Protein AF-A0A7L6N7S0-F1 (afdb_monomer_lite)

Structure (mmCIF, N/CA/C/O backbone):
data_AF-A0A7L6N7S0-F1
#
_entry.id   AF-A0A7L6N7S0-F1
#
loop_
_atom_site.group_PDB
_atom_site.id
_atom_site.type_symbol
_atom_site.label_atom_id
_atom_site.label_alt_id
_atom_site.label_comp_id
_atom_site.label_asym_id
_atom_site.label_entity_id
_atom_site.label_seq_id
_atom_site.pdbx_PDB_ins_code
_atom_site.Cartn_x
_atom_site.Cartn_y
_atom_site.Cartn_z
_atom_site.occupancy
_atom_site.B_iso_or_equiv
_atom_site.auth_seq_id
_atom_site.auth_comp_id
_atom_site.auth_asym_id
_atom_site.auth_atom_id
_atom_site.pdbx_PDB_model_num
ATOM 1 N N . MET A 1 1 ? 12.295 -11.696 -0.549 1.00 80.38 1 MET A N 1
ATOM 2 C CA . MET A 1 1 ? 11.327 -11.809 0.577 1.00 80.38 1 MET A CA 1
ATOM 3 C C . MET A 1 1 ? 11.371 -10.492 1.324 1.00 80.38 1 MET A C 1
ATOM 5 O O . MET A 1 1 ? 12.470 -10.005 1.545 1.00 80.38 1 MET A O 1
ATOM 9 N N . ILE A 1 2 ? 10.225 -9.910 1.680 1.00 91.56 2 ILE A N 1
ATOM 10 C CA . ILE A 1 2 ? 10.203 -8.657 2.446 1.00 91.56 2 ILE A CA 1
ATOM 11 C C . ILE A 1 2 ? 10.528 -8.957 3.909 1.00 91.56 2 ILE A C 1
ATOM 13 O O . ILE A 1 2 ? 9.829 -9.749 4.541 1.00 91.56 2 ILE A O 1
ATOM 17 N N . THR A 1 3 ? 11.583 -8.336 4.434 1.00 93.69 3 THR A N 1
ATOM 18 C CA . THR A 1 3 ? 11.954 -8.463 5.848 1.00 93.69 3 THR A CA 1
ATOM 19 C C . THR A 1 3 ? 11.239 -7.421 6.706 1.00 93.69 3 THR A C 1
ATOM 21 O O . THR A 1 3 ? 10.693 -6.436 6.196 1.00 93.69 3 THR A O 1
ATOM 24 N N . LYS A 1 4 ? 11.269 -7.618 8.028 1.00 93.06 4 LYS A N 1
ATOM 25 C CA . LYS A 1 4 ? 10.720 -6.657 8.990 1.00 93.06 4 LYS A CA 1
ATOM 26 C C . LYS A 1 4 ? 11.421 -5.304 8.887 1.00 93.06 4 LYS A C 1
ATOM 28 O O . LYS A 1 4 ? 10.760 -4.274 8.847 1.00 93.06 4 LYS A O 1
ATOM 33 N N . GLU A 1 5 ? 12.743 -5.311 8.760 1.00 95.00 5 GLU A N 1
ATOM 34 C CA . GLU A 1 5 ? 13.572 -4.109 8.656 1.00 95.00 5 GLU A CA 1
ATOM 35 C C . GLU A 1 5 ? 13.230 -3.306 7.394 1.00 95.00 5 GLU A C 1
ATOM 37 O O . GLU A 1 5 ? 13.149 -2.078 7.437 1.00 95.00 5 GLU A O 1
ATOM 42 N N . MET A 1 6 ? 12.978 -3.990 6.268 1.00 95.62 6 MET A N 1
ATOM 43 C CA . MET A 1 6 ? 12.518 -3.344 5.034 1.00 95.62 6 MET A CA 1
ATOM 44 C C . MET A 1 6 ? 11.148 -2.688 5.222 1.00 95.62 6 MET A C 1
ATOM 46 O O . MET A 1 6 ? 10.954 -1.551 4.790 1.00 95.62 6 MET A O 1
ATOM 50 N N . ALA A 1 7 ? 10.211 -3.380 5.877 1.00 96.69 7 ALA A N 1
ATOM 51 C CA . ALA A 1 7 ? 8.882 -2.849 6.157 1.00 96.69 7 ALA A CA 1
ATOM 52 C C . ALA A 1 7 ? 8.939 -1.638 7.104 1.00 96.69 7 ALA A C 1
ATOM 54 O O . ALA A 1 7 ? 8.342 -0.605 6.811 1.00 96.69 7 ALA A O 1
ATOM 55 N N . GLU A 1 8 ? 9.702 -1.714 8.195 1.00 96.19 8 GLU A N 1
ATOM 56 C CA . GLU A 1 8 ? 9.885 -0.610 9.147 1.00 96.19 8 GLU A CA 1
ATOM 57 C C . GLU A 1 8 ? 10.551 0.608 8.499 1.00 96.19 8 GLU A C 1
ATOM 59 O O . GLU A 1 8 ? 10.117 1.744 8.715 1.00 96.19 8 GLU A O 1
ATOM 64 N N . LYS A 1 9 ? 11.565 0.383 7.653 1.00 96.31 9 LYS A N 1
ATOM 65 C CA . LYS A 1 9 ? 12.176 1.448 6.854 1.00 96.31 9 LYS A CA 1
ATOM 66 C C . LYS A 1 9 ? 11.148 2.101 5.934 1.00 96.31 9 LYS A C 1
ATOM 68 O O . LYS A 1 9 ? 11.049 3.326 5.924 1.00 96.31 9 LYS A O 1
ATOM 73 N N . LEU A 1 10 ? 10.370 1.305 5.200 1.00 96.94 10 LEU A N 1
ATOM 74 C CA . LEU A 1 10 ? 9.331 1.825 4.314 1.00 96.94 10 LEU A CA 1
ATOM 75 C C . LEU A 1 10 ? 8.284 2.623 5.104 1.00 96.94 10 LEU A C 1
ATOM 77 O O . LEU A 1 10 ? 7.949 3.734 4.708 1.00 96.94 10 LEU A O 1
ATOM 81 N N . TRP A 1 11 ? 7.816 2.124 6.252 1.00 97.88 11 TRP A N 1
ATOM 82 C CA . TRP A 1 11 ? 6.896 2.871 7.114 1.00 97.88 11 TRP A CA 1
ATOM 83 C C . TRP A 1 11 ? 7.473 4.228 7.508 1.00 97.88 11 TRP A C 1
ATOM 85 O O . TRP A 1 11 ? 6.795 5.246 7.382 1.00 97.88 11 TRP A O 1
ATOM 95 N N . LYS A 1 12 ? 8.728 4.263 7.968 1.00 96.88 12 LYS A N 1
ATOM 96 C CA . LYS A 1 12 ? 9.389 5.505 8.379 1.00 96.88 12 LYS A CA 1
ATOM 97 C C . LYS A 1 12 ? 9.532 6.488 7.219 1.00 96.88 12 LYS A C 1
ATOM 99 O O . LYS A 1 12 ? 9.295 7.678 7.404 1.00 96.88 12 LYS A O 1
ATOM 104 N N . ASP A 1 13 ? 9.875 6.009 6.032 1.00 95.25 13 ASP A N 1
ATOM 105 C CA . ASP A 1 13 ? 10.060 6.868 4.862 1.00 95.25 13 ASP A CA 1
ATOM 106 C C . ASP A 1 13 ? 8.723 7.422 4.337 1.00 95.25 13 ASP A C 1
ATOM 108 O O . ASP A 1 13 ? 8.651 8.581 3.911 1.00 95.25 13 ASP A O 1
ATOM 112 N N . VAL A 1 14 ? 7.653 6.625 4.429 1.00 96.56 14 VAL A N 1
ATOM 113 C CA . VAL A 1 14 ? 6.309 6.988 3.965 1.00 96.56 14 VAL A CA 1
ATOM 114 C C . VAL A 1 14 ? 5.544 7.822 4.998 1.00 96.56 14 VAL A C 1
ATOM 116 O O . VAL A 1 14 ? 4.955 8.845 4.656 1.00 96.56 14 VAL A O 1
ATOM 119 N N . PHE A 1 15 ? 5.534 7.425 6.266 1.00 97.00 15 PHE A N 1
ATOM 120 C CA . PHE A 1 15 ? 4.683 8.022 7.300 1.00 97.00 15 PHE A CA 1
ATOM 121 C C . PHE A 1 15 ? 5.460 8.740 8.412 1.00 97.00 15 PHE A C 1
ATOM 123 O O . PHE A 1 15 ? 4.845 9.410 9.248 1.00 97.00 15 PHE A O 1
ATOM 130 N N . GLY A 1 16 ? 6.792 8.652 8.438 1.00 95.94 16 GLY A N 1
ATOM 131 C CA . GLY A 1 16 ? 7.619 9.209 9.508 1.00 95.94 16 GLY A CA 1
ATOM 132 C C . GLY A 1 16 ? 7.436 8.455 10.826 1.00 95.94 16 GLY A C 1
ATOM 133 O O . GLY A 1 16 ? 7.339 7.231 10.860 1.00 95.94 16 GLY A O 1
ATOM 134 N N . ASN A 1 17 ? 7.349 9.201 11.929 1.00 96.50 17 ASN A N 1
ATOM 135 C CA . ASN A 1 17 ? 7.167 8.647 13.277 1.00 96.50 17 ASN A CA 1
ATOM 136 C C . ASN A 1 17 ? 5.690 8.437 13.658 1.00 96.50 17 ASN A C 1
ATOM 138 O O . ASN A 1 17 ? 5.378 8.270 14.836 1.00 96.50 17 ASN A O 1
ATOM 142 N N . LYS A 1 18 ? 4.765 8.491 12.692 1.00 96.31 18 LYS A N 1
ATOM 143 C CA . LYS A 1 18 ? 3.339 8.303 12.968 1.00 96.31 18 LYS A CA 1
ATOM 144 C C . LYS A 1 18 ? 3.072 6.872 13.425 1.00 96.31 18 LYS A C 1
ATOM 146 O O . LYS A 1 18 ? 3.517 5.919 12.793 1.00 96.31 18 LYS A O 1
ATOM 151 N N . GLU A 1 19 ? 2.313 6.746 14.506 1.00 95.88 19 GLU A N 1
ATOM 152 C CA . GLU A 1 19 ? 1.804 5.464 15.001 1.00 95.88 19 GLU A CA 1
ATOM 153 C C . GLU A 1 19 ? 0.651 4.951 14.129 1.00 95.88 19 GLU A C 1
ATOM 155 O O . GLU A 1 19 ? 0.587 3.771 13.799 1.00 95.88 19 GLU A O 1
ATOM 160 N N . TRP A 1 20 ? -0.219 5.863 13.689 1.00 95.75 20 TRP A N 1
ATOM 161 C CA . TRP A 1 20 ? -1.382 5.565 12.861 1.00 95.75 20 TRP A CA 1
ATOM 162 C C . TRP A 1 20 ? -1.242 6.216 11.488 1.00 95.75 20 TRP A C 1
ATOM 164 O O . TRP A 1 20 ? -0.928 7.406 11.378 1.00 95.75 20 TRP A O 1
ATOM 174 N N . ALA A 1 21 ? -1.534 5.452 10.443 1.00 96.88 21 ALA A N 1
ATOM 175 C CA . ALA A 1 21 ? -1.551 5.930 9.068 1.00 96.88 21 ALA A CA 1
ATOM 176 C C . ALA A 1 21 ? -2.722 5.314 8.303 1.00 96.88 21 ALA A C 1
ATOM 178 O O . ALA A 1 21 ? -3.321 4.340 8.750 1.00 96.88 21 ALA A O 1
ATOM 179 N N . GLN A 1 22 ? -3.059 5.894 7.157 1.00 96.94 22 GLN A N 1
ATOM 180 C CA . GLN A 1 22 ? -3.977 5.281 6.204 1.00 96.94 22 GLN A CA 1
ATOM 181 C C . GLN A 1 22 ? -3.182 4.829 4.987 1.00 96.94 22 GLN A C 1
ATOM 183 O O . GLN A 1 22 ? -2.241 5.519 4.583 1.00 96.94 22 GLN A O 1
ATOM 188 N N . ASP A 1 23 ? -3.558 3.693 4.411 1.00 97.75 23 ASP A N 1
ATOM 189 C CA . ASP A 1 23 ? -3.000 3.265 3.133 1.00 97.75 23 ASP A CA 1
ATOM 190 C C . ASP A 1 23 ? -3.485 4.157 1.980 1.00 97.75 23 ASP A C 1
ATOM 192 O O . ASP A 1 23 ? -4.252 5.115 2.158 1.00 97.75 23 ASP A O 1
ATOM 196 N N . CYS A 1 24 ? -3.030 3.858 0.764 1.00 97.19 24 CYS A N 1
ATOM 197 C CA . CYS A 1 24 ? -3.393 4.641 -0.412 1.00 97.19 24 CYS A CA 1
ATOM 198 C C . CYS A 1 24 ? -4.904 4.625 -0.737 1.00 97.19 24 CYS A C 1
ATOM 200 O O . CYS A 1 24 ? -5.364 5.547 -1.420 1.00 97.19 24 CYS A O 1
ATOM 202 N N . PHE A 1 25 ? -5.677 3.680 -0.183 1.00 97.50 25 PHE A N 1
ATOM 203 C CA . PHE A 1 25 ? -7.134 3.556 -0.329 1.00 97.50 25 PHE A CA 1
ATOM 204 C C . PHE A 1 25 ? -7.929 4.168 0.836 1.00 97.50 25 PHE A C 1
ATOM 206 O O . PHE A 1 25 ? -9.155 4.273 0.760 1.00 97.50 25 PHE A O 1
ATOM 213 N N . GLY A 1 26 ? -7.249 4.638 1.886 1.00 96.12 26 GLY A N 1
ATOM 214 C CA . GLY A 1 26 ? -7.857 5.319 3.028 1.00 96.12 26 GLY A CA 1
ATOM 215 C C . GLY A 1 26 ? -8.191 4.407 4.211 1.00 96.12 26 GLY A C 1
ATOM 216 O O . GLY A 1 26 ? -8.873 4.854 5.139 1.00 96.12 26 GLY A O 1
ATOM 217 N N . VAL A 1 27 ? -7.723 3.158 4.226 1.00 97.06 27 VAL A N 1
ATOM 218 C CA . VAL A 1 27 ? -7.955 2.233 5.343 1.00 97.06 27 VAL A CA 1
ATOM 219 C C . VAL A 1 27 ? -6.856 2.398 6.389 1.00 97.06 27 VAL A C 1
ATOM 221 O O . VAL A 1 27 ? -5.678 2.516 6.063 1.00 97.06 27 VAL A O 1
ATOM 224 N N . TRP A 1 28 ? -7.251 2.457 7.662 1.00 96.19 28 TRP A N 1
ATOM 225 C CA . TRP A 1 28 ? -6.330 2.671 8.778 1.00 96.19 28 TRP A CA 1
ATOM 226 C C . TRP A 1 28 ? -5.409 1.469 9.013 1.00 96.19 28 TRP A C 1
ATOM 228 O O . TRP A 1 28 ? -5.836 0.319 8.966 1.00 96.19 28 TRP A O 1
ATOM 238 N N . MET A 1 29 ? -4.163 1.774 9.357 1.00 97.88 29 MET A N 1
ATOM 239 C CA . MET A 1 29 ? -3.091 0.851 9.710 1.00 97.88 29 MET A CA 1
ATOM 240 C C . MET A 1 29 ? -2.376 1.364 10.963 1.00 97.88 29 MET A C 1
ATOM 242 O O . MET A 1 29 ? -2.307 2.577 11.200 1.00 97.88 29 MET A O 1
ATOM 246 N N . HIS A 1 30 ? -1.810 0.445 11.740 1.00 97.62 30 HIS A N 1
ATOM 247 C CA . HIS A 1 30 ? -0.978 0.761 12.900 1.00 97.62 30 HIS A CA 1
ATOM 248 C C . HIS A 1 30 ? 0.471 0.348 12.636 1.00 97.62 30 HIS A C 1
ATOM 250 O O . HIS A 1 30 ? 0.707 -0.772 12.186 1.00 97.62 30 HIS A O 1
ATOM 256 N N . ARG A 1 31 ? 1.443 1.207 12.965 1.00 97.50 31 ARG A N 1
ATOM 257 C CA . ARG A 1 31 ? 2.880 0.995 12.707 1.00 97.50 31 ARG A CA 1
ATOM 258 C C . ARG A 1 31 ? 3.341 -0.401 13.108 1.00 97.50 31 ARG A C 1
ATOM 260 O O . ARG A 1 31 ? 3.882 -1.136 12.291 1.00 97.50 31 ARG A O 1
ATOM 267 N N . ASP A 1 32 ? 3.044 -0.777 14.347 1.00 95.94 32 ASP A N 1
ATOM 268 C CA . ASP A 1 32 ? 3.532 -2.023 14.950 1.00 95.94 32 ASP A CA 1
ATOM 269 C C . ASP A 1 32 ? 2.683 -3.255 14.574 1.00 95.94 32 ASP A C 1
ATOM 271 O O . ASP A 1 32 ? 2.935 -4.355 15.055 1.00 95.94 32 ASP A O 1
ATOM 275 N N . ALA A 1 33 ? 1.674 -3.087 13.711 1.00 96.94 33 ALA A N 1
ATOM 276 C CA . ALA A 1 33 ? 0.806 -4.159 13.227 1.00 96.94 33 ALA A CA 1
ATOM 277 C C . ALA A 1 33 ? 1.260 -4.731 11.871 1.00 96.94 33 ALA A C 1
ATOM 279 O O . ALA A 1 33 ? 0.442 -5.264 11.121 1.00 96.94 33 ALA A O 1
ATOM 280 N N . TRP A 1 34 ? 2.549 -4.630 11.536 1.00 96.94 34 TRP A N 1
ATOM 281 C CA . TRP A 1 34 ? 3.088 -5.304 10.356 1.00 96.94 34 TRP A CA 1
ATOM 282 C C . TRP A 1 34 ? 2.921 -6.825 10.496 1.00 96.94 34 TRP A C 1
ATOM 284 O O . TRP A 1 34 ? 3.504 -7.438 11.392 1.00 96.9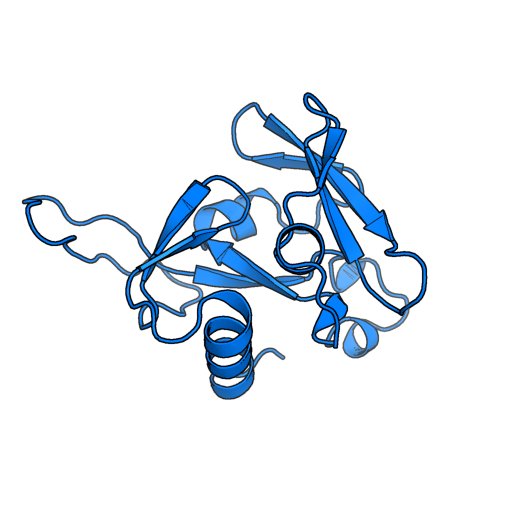4 34 TRP A O 1
ATOM 294 N N . SER A 1 35 ? 2.089 -7.430 9.647 1.00 96.00 35 SER A N 1
ATOM 295 C CA . SER A 1 35 ? 1.775 -8.859 9.699 1.00 96.00 35 SER A CA 1
ATOM 296 C C . SER A 1 35 ? 1.064 -9.340 8.432 1.00 96.00 35 SER A C 1
ATOM 298 O O . SER A 1 35 ? 0.298 -8.609 7.808 1.00 96.00 35 SER A O 1
ATOM 300 N N . ASN A 1 36 ? 1.253 -10.619 8.096 1.00 94.00 36 ASN A N 1
ATOM 301 C CA . ASN A 1 36 ? 0.452 -11.318 7.082 1.00 94.00 36 ASN A CA 1
ATOM 302 C C . ASN A 1 36 ? -0.857 -11.902 7.647 1.00 94.00 36 ASN A C 1
ATOM 304 O O . ASN A 1 36 ? -1.658 -12.462 6.902 1.00 94.00 36 ASN A O 1
ATOM 308 N N . THR A 1 37 ? -1.099 -11.767 8.951 1.00 95.88 37 THR A N 1
ATOM 309 C CA . THR A 1 37 ? -2.341 -12.160 9.632 1.00 95.88 37 THR A CA 1
ATOM 310 C C . THR A 1 37 ? -3.023 -10.937 10.233 1.00 95.88 37 THR A C 1
ATOM 312 O O . THR A 1 37 ? -2.373 -9.927 10.495 1.00 95.88 37 THR A O 1
ATOM 315 N N . ALA A 1 38 ? -4.329 -11.034 10.493 1.00 96.81 38 ALA A N 1
ATOM 316 C CA . ALA A 1 38 ? -5.072 -9.957 11.140 1.00 96.81 38 ALA A CA 1
ATOM 317 C C . ALA A 1 38 ? -4.474 -9.607 12.514 1.00 96.81 38 ALA A C 1
ATOM 319 O O . ALA A 1 38 ? -4.160 -10.497 13.308 1.00 96.81 38 ALA A O 1
ATOM 320 N N . VAL A 1 39 ? -4.356 -8.310 12.805 1.00 97.19 39 VAL A N 1
ATOM 321 C CA . VAL A 1 39 ? -3.882 -7.789 14.093 1.00 97.19 39 VAL A CA 1
ATOM 322 C C . VAL A 1 39 ? -4.959 -6.868 14.645 1.00 97.19 39 VAL A C 1
ATOM 324 O O . VAL A 1 39 ? -5.137 -5.733 14.202 1.00 97.19 39 VAL A O 1
ATOM 327 N N . MET A 1 40 ? -5.707 -7.397 15.611 1.00 96.38 40 MET A N 1
ATOM 328 C CA . MET A 1 40 ? -6.876 -6.736 16.183 1.00 96.38 40 MET A CA 1
ATOM 329 C C . MET A 1 40 ? -6.457 -5.762 17.290 1.00 96.38 40 MET A C 1
ATOM 331 O O . MET A 1 40 ? -6.147 -6.194 18.404 1.00 96.38 40 MET A O 1
ATOM 335 N N . LEU A 1 41 ? -6.494 -4.456 17.020 1.00 93.31 41 LEU A N 1
ATOM 336 C CA . LEU A 1 41 ? -6.159 -3.412 17.999 1.00 93.31 41 LEU A CA 1
ATOM 337 C C . LEU A 1 41 ? -7.375 -2.558 18.347 1.00 93.31 41 LEU A C 1
ATOM 339 O O . LEU A 1 41 ? -8.362 -2.516 17.614 1.00 93.31 41 LEU A O 1
ATOM 343 N N . LEU A 1 42 ? -7.290 -1.873 19.485 1.00 91.31 42 LEU A N 1
ATOM 344 C CA . LEU A 1 42 ? -8.247 -0.858 19.903 1.00 91.31 42 LEU A CA 1
ATOM 345 C C . LEU A 1 42 ? -7.675 0.515 19.547 1.00 91.31 42 LEU A C 1
ATOM 347 O O . LEU A 1 42 ? -6.616 0.883 20.052 1.00 91.31 42 LEU A O 1
ATOM 351 N N . ARG A 1 43 ? -8.360 1.284 18.700 1.00 80.88 43 ARG A N 1
ATOM 352 C CA . ARG A 1 43 ? -7.981 2.684 18.480 1.00 80.88 43 ARG A CA 1
ATOM 353 C C . ARG A 1 43 ? -8.344 3.517 19.720 1.00 80.88 43 ARG A C 1
ATOM 355 O O . ARG A 1 43 ? -9.418 3.284 20.283 1.00 80.88 43 ARG A O 1
ATOM 362 N N . PRO A 1 44 ? -7.522 4.504 20.132 1.00 81.19 44 PRO A N 1
ATOM 363 C CA . PRO A 1 44 ? -7.872 5.402 21.230 1.00 81.19 44 PRO A CA 1
ATOM 364 C C . PRO A 1 44 ? -9.274 6.002 21.060 1.00 81.19 44 PRO A C 1
ATOM 366 O O . PRO A 1 44 ? -9.616 6.504 19.989 1.00 81.19 44 PRO A O 1
ATOM 369 N N . GLY A 1 45 ? -10.090 5.921 22.114 1.00 83.62 45 GLY A N 1
ATOM 370 C CA . GLY A 1 45 ? -11.474 6.408 22.109 1.00 83.62 45 GLY A CA 1
ATOM 371 C C . GLY A 1 45 ? -12.507 5.456 21.493 1.00 83.62 45 GLY A C 1
ATOM 372 O O . GLY A 1 45 ? -13.665 5.840 21.358 1.00 83.62 45 GLY A O 1
ATOM 373 N N . GLN A 1 46 ? -12.130 4.227 21.126 1.00 86.19 46 GLN A N 1
ATOM 374 C CA . GLN A 1 46 ? -13.070 3.193 20.681 1.00 86.19 46 GLN A CA 1
ATOM 375 C C . GLN A 1 46 ? -13.164 2.040 21.683 1.00 86.19 46 GLN A C 1
ATOM 377 O O . GLN A 1 46 ? -12.272 1.837 22.499 1.00 86.19 46 GLN A O 1
ATOM 382 N N . THR A 1 47 ? -14.258 1.279 21.615 1.00 90.38 47 THR A N 1
ATOM 383 C CA . THR A 1 47 ? -14.521 0.097 22.463 1.00 90.38 47 THR A CA 1
ATOM 384 C C . THR A 1 47 ? -14.408 -1.225 21.702 1.00 90.38 47 THR A C 1
ATOM 386 O O . THR A 1 47 ? -14.319 -2.290 22.309 1.00 90.38 47 THR A O 1
ATOM 389 N N . LYS A 1 48 ? -14.384 -1.169 20.366 1.00 93.38 48 LYS A N 1
ATOM 390 C CA . LYS A 1 48 ? -14.312 -2.334 19.483 1.00 93.38 48 LYS A CA 1
ATOM 391 C C . LYS A 1 48 ? -12.927 -2.448 18.857 1.00 93.38 48 LYS A C 1
ATOM 393 O O . LYS A 1 48 ? -12.364 -1.451 18.410 1.00 93.38 48 LYS A O 1
ATOM 398 N N . LYS A 1 49 ? -12.404 -3.676 18.801 1.00 93.75 49 LYS A N 1
ATOM 399 C CA . LYS A 1 49 ? -11.162 -3.971 18.085 1.00 93.75 49 LYS A CA 1
ATOM 400 C C . LYS A 1 49 ? -11.415 -4.101 16.584 1.00 93.75 49 LYS A C 1
ATOM 402 O O . LYS A 1 49 ? -12.398 -4.724 16.181 1.00 93.75 49 LYS A O 1
ATOM 407 N N . TYR A 1 50 ? -10.496 -3.579 15.783 1.00 94.12 50 TYR A N 1
ATOM 408 C CA . TYR A 1 50 ? -10.491 -3.711 14.325 1.00 94.12 50 TYR A CA 1
ATOM 409 C C . TYR A 1 50 ? -9.138 -4.236 13.848 1.00 94.12 50 TYR A C 1
ATOM 411 O O . TYR A 1 50 ? -8.143 -4.126 14.566 1.00 94.12 50 TYR A O 1
ATOM 419 N N . ASP A 1 51 ? -9.118 -4.820 12.652 1.00 96.62 51 ASP A N 1
ATOM 420 C CA . ASP A 1 51 ? -7.885 -5.268 12.013 1.00 96.62 51 ASP A CA 1
ATOM 421 C C . ASP A 1 51 ? -7.131 -4.065 11.439 1.00 96.62 51 ASP A C 1
ATOM 423 O O . ASP A 1 51 ? -7.574 -3.451 10.469 1.00 96.62 51 ASP A O 1
ATOM 427 N N . TYR A 1 52 ? -5.986 -3.751 12.037 1.00 97.19 52 TYR A N 1
ATOM 428 C CA . TYR A 1 52 ? -5.084 -2.695 11.571 1.00 97.19 52 TYR A CA 1
ATOM 429 C C . TYR A 1 52 ? -3.785 -3.259 10.997 1.00 97.19 52 TYR A C 1
ATOM 431 O O . TYR A 1 52 ? -2.806 -2.519 10.851 1.00 97.19 52 TYR A O 1
ATOM 439 N N . SER A 1 53 ? -3.770 -4.565 10.708 1.00 98.00 53 SER A N 1
ATOM 440 C CA . SER A 1 53 ? -2.621 -5.211 10.097 1.00 98.00 53 SER A CA 1
ATOM 441 C C . SER A 1 53 ? -2.334 -4.651 8.716 1.00 98.00 53 SER A C 1
ATOM 443 O O . SER A 1 53 ? -3.232 -4.309 7.940 1.00 98.00 53 SER A O 1
ATOM 445 N N . TRP A 1 54 ? -1.051 -4.574 8.411 1.00 98.31 54 TRP A N 1
ATOM 446 C CA . TRP A 1 54 ? -0.569 -4.121 7.123 1.00 98.31 54 TRP A CA 1
ATOM 447 C C . TRP A 1 54 ? 0.669 -4.905 6.723 1.00 98.31 54 TRP A C 1
ATOM 449 O O . TRP A 1 54 ? 1.358 -5.505 7.551 1.00 98.31 54 TRP A O 1
ATOM 459 N N . ASN A 1 55 ? 0.952 -4.902 5.434 1.00 97.62 55 ASN A N 1
ATOM 460 C CA . ASN A 1 55 ? 2.143 -5.499 4.861 1.00 97.62 55 ASN A CA 1
ATOM 461 C C . ASN A 1 55 ? 2.611 -4.658 3.667 1.00 97.62 55 ASN A C 1
ATOM 463 O O . ASN A 1 55 ? 2.051 -3.605 3.356 1.00 97.62 55 ASN A O 1
ATOM 467 N N . VAL A 1 56 ? 3.710 -5.083 3.052 1.00 97.88 56 VAL A N 1
ATOM 468 C CA . VAL A 1 56 ? 4.269 -4.397 1.889 1.00 97.88 56 VAL A CA 1
ATOM 469 C C . VAL A 1 56 ? 3.681 -5.032 0.638 1.00 97.88 56 VAL A C 1
ATOM 471 O O . VAL A 1 56 ? 3.902 -6.217 0.391 1.00 97.88 56 VAL A O 1
ATOM 474 N N . ASP A 1 57 ? 2.928 -4.248 -0.123 1.00 98.00 57 ASP A N 1
ATOM 475 C CA . ASP A 1 57 ? 2.460 -4.616 -1.454 1.00 98.00 57 ASP A CA 1
ATOM 476 C C . ASP A 1 57 ? 3.571 -4.399 -2.483 1.00 98.00 57 ASP A C 1
ATOM 478 O O . ASP A 1 57 ? 4.293 -3.398 -2.444 1.00 98.00 57 ASP A O 1
ATOM 482 N N . HIS A 1 58 ? 3.662 -5.332 -3.427 1.00 97.88 58 HIS A N 1
ATOM 483 C CA . HIS A 1 58 ? 4.360 -5.141 -4.689 1.00 97.88 58 HIS A CA 1
ATOM 484 C C . HIS A 1 58 ? 3.353 -4.570 -5.690 1.00 97.88 58 HIS A C 1
ATOM 486 O O . HIS A 1 58 ? 2.493 -5.296 -6.196 1.00 97.88 58 HIS A O 1
ATOM 492 N N . ILE A 1 59 ? 3.464 -3.274 -5.990 1.00 97.88 59 ILE A N 1
ATOM 493 C CA . ILE A 1 59 ? 2.513 -2.555 -6.849 1.00 97.88 59 ILE A CA 1
ATOM 494 C C . ILE A 1 59 ? 2.362 -3.278 -8.192 1.00 97.88 59 ILE A C 1
ATOM 496 O O . ILE A 1 59 ? 1.245 -3.613 -8.589 1.00 97.88 59 ILE A O 1
ATOM 500 N N . ARG A 1 60 ? 3.483 -3.577 -8.859 1.00 97.38 60 ARG A N 1
ATOM 501 C CA . ARG A 1 60 ? 3.552 -4.624 -9.881 1.00 97.38 60 ARG A CA 1
ATOM 502 C C . ARG A 1 60 ? 3.877 -5.950 -9.179 1.00 97.38 60 ARG A C 1
ATOM 504 O O . ARG A 1 60 ? 4.940 -6.031 -8.553 1.00 97.38 60 ARG A O 1
ATOM 511 N N . PRO A 1 61 ? 3.010 -6.972 -9.268 1.00 96.75 61 PRO A N 1
ATOM 512 C CA . PRO A 1 61 ? 3.176 -8.215 -8.524 1.00 96.75 61 PRO A CA 1
ATOM 513 C C . PRO A 1 61 ? 4.396 -8.999 -9.007 1.00 96.75 61 PRO A C 1
ATOM 515 O O . PRO A 1 61 ? 4.784 -8.923 -10.173 1.00 96.75 61 PRO A O 1
ATOM 518 N N . LYS A 1 62 ? 4.997 -9.791 -8.111 1.00 95.88 62 LYS A N 1
ATOM 519 C CA . LYS A 1 62 ? 6.210 -10.571 -8.415 1.00 95.88 62 LYS A CA 1
ATOM 520 C C . LYS A 1 62 ? 6.008 -11.564 -9.561 1.00 95.88 62 LYS A C 1
ATOM 522 O O . LYS A 1 62 ? 6.948 -11.816 -10.307 1.00 95.88 62 LYS A O 1
ATOM 527 N N . SER A 1 63 ? 4.803 -12.116 -9.678 1.00 95.38 63 SER A N 1
ATOM 528 C CA . SER A 1 63 ? 4.403 -13.079 -10.708 1.00 95.38 63 SER A CA 1
ATOM 529 C C . SER A 1 63 ? 4.386 -12.493 -12.122 1.00 95.38 63 SER A C 1
ATOM 531 O O . SER A 1 63 ? 4.473 -13.253 -13.080 1.00 95.38 63 SER A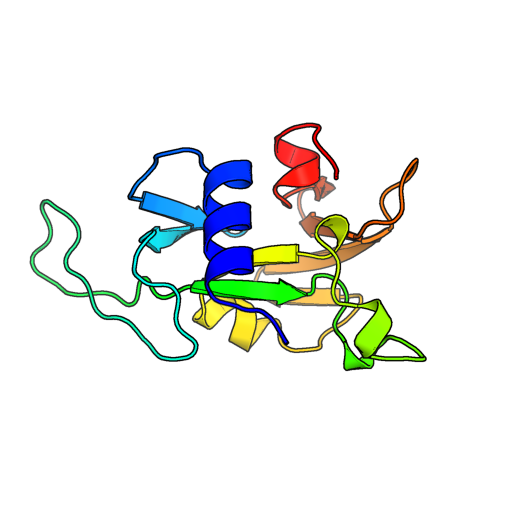 O 1
ATOM 533 N N . ASP A 1 64 ? 4.337 -11.163 -12.264 1.00 95.75 64 ASP A N 1
ATOM 534 C CA . ASP A 1 64 ? 4.356 -10.481 -13.564 1.00 95.75 64 ASP A CA 1
ATOM 535 C C . ASP A 1 64 ? 5.784 -10.169 -14.063 1.00 95.75 64 ASP A C 1
ATOM 537 O O . ASP A 1 64 ? 5.971 -9.743 -1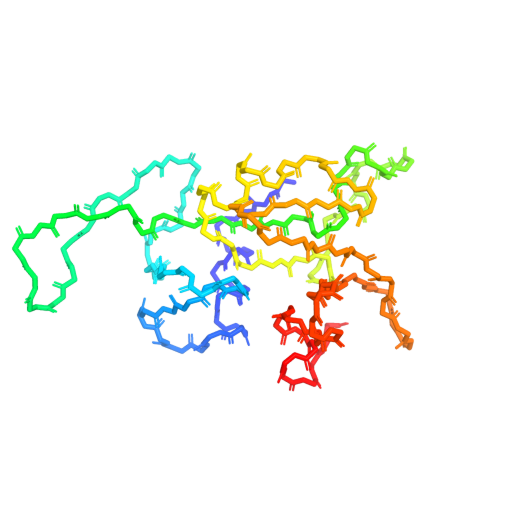5.201 1.00 95.75 64 ASP A O 1
ATOM 541 N N . PHE A 1 65 ? 6.821 -10.376 -13.243 1.00 94.12 65 PHE A N 1
ATOM 542 C CA . PHE A 1 65 ? 8.216 -10.218 -13.670 1.00 94.12 65 PHE A CA 1
ATOM 543 C C . PHE A 1 65 ? 8.756 -11.505 -14.298 1.00 94.12 65 PHE A C 1
ATOM 545 O O . PHE A 1 65 ? 8.517 -12.597 -13.790 1.00 94.12 65 PHE A O 1
ATOM 552 N N . ASN A 1 66 ? 9.595 -11.369 -15.336 1.00 94.62 66 ASN A N 1
ATOM 553 C CA . ASN A 1 66 ? 10.336 -12.498 -15.920 1.00 94.62 66 ASN A CA 1
ATOM 554 C C . ASN A 1 66 ? 11.179 -13.228 -14.863 1.00 94.62 66 ASN A C 1
ATOM 556 O O . ASN A 1 66 ? 11.286 -14.452 -14.872 1.00 94.62 66 ASN A O 1
ATOM 560 N N . ASN A 1 67 ? 11.768 -12.459 -13.945 1.00 92.69 67 ASN A N 1
ATOM 561 C CA . ASN A 1 67 ? 12.456 -12.956 -12.769 1.00 92.69 67 ASN A CA 1
ATOM 562 C C . ASN A 1 67 ? 11.802 -12.352 -11.513 1.00 92.69 67 ASN A C 1
ATOM 564 O O . ASN A 1 67 ? 11.977 -11.160 -11.252 1.00 92.69 67 ASN A O 1
ATOM 568 N N . PRO A 1 68 ? 11.098 -13.147 -10.686 1.00 92.62 68 PRO A N 1
ATOM 569 C CA . PRO A 1 68 ? 10.425 -12.652 -9.483 1.00 92.62 68 PRO A CA 1
ATOM 570 C C . PRO A 1 68 ? 11.343 -11.951 -8.471 1.00 92.62 68 PRO A C 1
ATOM 572 O O . PRO A 1 68 ? 10.862 -11.210 -7.613 1.00 92.62 68 PRO A O 1
ATOM 575 N N . LEU A 1 69 ? 12.659 -12.180 -8.528 1.00 89.25 69 LEU A N 1
ATOM 576 C CA . LEU A 1 69 ? 13.630 -11.492 -7.673 1.00 89.25 69 LEU A CA 1
ATOM 577 C C . LEU A 1 69 ? 13.802 -10.011 -8.049 1.00 89.25 69 LEU A C 1
ATOM 579 O O . LEU A 1 69 ? 14.160 -9.211 -7.191 1.00 89.25 69 LEU A O 1
ATOM 583 N N . GLU A 1 70 ? 13.483 -9.627 -9.287 1.00 91.25 70 GLU A N 1
ATOM 584 C CA . GLU A 1 70 ? 13.584 -8.244 -9.780 1.00 91.25 70 GLU A CA 1
ATOM 585 C C . GLU A 1 70 ? 12.452 -7.339 -9.285 1.00 91.25 70 GLU A C 1
ATOM 587 O O . GLU A 1 70 ? 12.499 -6.125 -9.475 1.00 91.25 70 GLU A O 1
ATOM 592 N N . ALA A 1 71 ? 11.437 -7.914 -8.640 1.00 94.00 71 ALA A N 1
ATOM 593 C CA . ALA A 1 71 ? 10.306 -7.175 -8.095 1.00 94.00 71 ALA A CA 1
ATOM 594 C C . ALA A 1 71 ? 10.600 -6.540 -6.723 1.00 94.00 71 ALA A C 1
ATOM 596 O O . ALA A 1 71 ? 9.878 -5.632 -6.306 1.00 94.00 71 ALA A O 1
ATOM 597 N N . ASP A 1 72 ? 11.629 -7.018 -6.009 1.00 94.19 72 ASP A N 1
ATOM 598 C CA . ASP A 1 72 ? 11.943 -6.632 -4.627 1.00 94.19 72 ASP A CA 1
ATOM 599 C C . ASP A 1 72 ? 12.754 -5.311 -4.574 1.00 94.19 72 ASP A C 1
ATOM 601 O O . ASP A 1 72 ? 13.927 -5.302 -4.209 1.00 94.19 72 ASP A O 1
ATOM 605 N N . PHE A 1 73 ? 12.129 -4.175 -4.908 1.00 94.06 73 PHE A N 1
ATOM 606 C CA . PHE A 1 73 ? 12.745 -2.843 -4.803 1.00 94.06 73 PHE A CA 1
ATOM 607 C C . PHE A 1 73 ? 11.769 -1.773 -4.295 1.00 94.06 73 PHE A C 1
ATOM 609 O O . PHE A 1 73 ? 10.572 -1.812 -4.569 1.00 94.06 73 PHE A O 1
ATOM 616 N N . PHE A 1 74 ? 12.288 -0.768 -3.582 1.00 94.06 74 PHE A N 1
ATOM 617 C CA . PHE A 1 74 ? 11.464 0.204 -2.852 1.00 94.06 74 PHE A CA 1
ATOM 618 C C . PHE A 1 74 ? 10.495 1.018 -3.727 1.00 94.06 74 PHE A C 1
ATOM 620 O O . PHE A 1 74 ? 9.386 1.325 -3.289 1.00 94.06 74 PHE A O 1
ATOM 627 N N . ASN A 1 75 ? 10.856 1.323 -4.976 1.00 95.56 75 ASN A N 1
ATOM 628 C CA . ASN A 1 75 ? 9.953 2.023 -5.897 1.00 95.56 75 ASN A CA 1
ATOM 629 C C . ASN A 1 75 ? 8.799 1.148 -6.428 1.00 95.56 75 ASN A C 1
ATOM 631 O O . ASN A 1 75 ? 7.888 1.675 -7.064 1.00 95.56 75 ASN A O 1
ATOM 635 N N . ASN A 1 76 ? 8.799 -0.160 -6.149 1.00 97.31 76 ASN A N 1
ATOM 636 C CA . ASN A 1 76 ? 7.664 -1.062 -6.364 1.00 97.31 76 ASN A CA 1
ATOM 637 C C . ASN A 1 76 ? 6.846 -1.299 -5.086 1.00 97.31 76 ASN A C 1
ATOM 639 O O . ASN A 1 76 ? 5.841 -1.999 -5.131 1.00 97.31 76 ASN A O 1
ATOM 643 N N . PHE A 1 77 ? 7.270 -0.759 -3.941 1.00 97.69 77 PHE A N 1
ATOM 644 C CA . PHE A 1 77 ? 6.643 -1.047 -2.656 1.00 97.69 77 PHE A CA 1
ATOM 645 C C . PHE A 1 77 ? 5.612 0.008 -2.251 1.00 97.69 77 PHE A C 1
ATOM 647 O O . PHE A 1 77 ? 5.825 1.217 -2.420 1.00 97.69 77 PHE A O 1
ATOM 654 N N . GLU A 1 78 ? 4.521 -0.460 -1.650 1.00 97.69 78 GLU A N 1
ATOM 655 C CA . GLU A 1 78 ? 3.479 0.348 -1.014 1.00 97.69 78 GLU A CA 1
ATOM 656 C C . GLU A 1 78 ? 3.113 -0.268 0.350 1.00 97.69 78 GLU A C 1
ATOM 658 O O . GLU A 1 78 ? 2.795 -1.457 0.411 1.00 97.69 78 GLU A O 1
ATOM 663 N N . PRO A 1 79 ? 3.131 0.489 1.463 1.00 97.88 79 PRO A N 1
ATOM 664 C CA . PRO A 1 79 ? 2.485 0.042 2.693 1.00 97.88 79 PRO A CA 1
ATOM 665 C C . PRO A 1 79 ? 0.976 -0.046 2.467 1.00 97.88 79 PRO A C 1
ATOM 667 O O . PRO A 1 79 ? 0.333 0.960 2.159 1.00 97.88 79 PRO A O 1
ATOM 670 N N . MET A 1 80 ? 0.406 -1.234 2.628 1.00 98.25 80 MET A N 1
ATOM 671 C CA . MET A 1 80 ? -0.996 -1.482 2.312 1.00 98.25 80 MET A CA 1
ATOM 672 C C . MET A 1 80 ? -1.669 -2.260 3.433 1.00 98.25 80 MET A C 1
ATOM 674 O O . MET A 1 80 ? -1.076 -3.171 4.019 1.00 98.25 80 MET A O 1
ATOM 678 N N . GLN A 1 81 ? -2.920 -1.909 3.739 1.00 98.38 81 GLN A N 1
ATOM 679 C CA . GLN A 1 81 ? -3.683 -2.652 4.730 1.00 98.38 81 GLN A CA 1
ATOM 680 C C . GLN A 1 81 ? -3.864 -4.092 4.229 1.00 98.38 81 GLN A C 1
ATOM 682 O O . GLN A 1 81 ? -4.116 -4.317 3.045 1.00 98.38 81 GLN A O 1
ATOM 687 N N . ARG A 1 82 ? -3.706 -5.082 5.115 1.00 97.88 82 ARG A N 1
ATOM 688 C CA . ARG A 1 82 ? -3.608 -6.503 4.735 1.00 97.88 82 ARG A CA 1
ATOM 689 C C . ARG A 1 82 ? -4.806 -6.996 3.915 1.00 97.88 82 ARG A C 1
ATOM 691 O O . ARG A 1 82 ? -4.629 -7.777 2.987 1.00 97.88 82 ARG A O 1
ATOM 698 N N . GLY A 1 83 ? -6.015 -6.572 4.272 1.00 98.06 83 GLY A N 1
ATOM 699 C CA . GLY A 1 83 ? -7.244 -6.871 3.538 1.00 98.06 83 GLY A CA 1
ATOM 700 C C . GLY A 1 83 ? -7.223 -6.286 2.128 1.00 98.06 83 GLY A C 1
ATOM 701 O O . GLY A 1 83 ? -7.463 -7.028 1.184 1.00 98.06 83 GLY A O 1
ATOM 702 N N . ASN A 1 84 ? -6.829 -5.020 1.975 1.00 98.38 84 ASN A N 1
ATOM 703 C CA . ASN A 1 84 ? -6.686 -4.393 0.658 1.00 98.38 84 ASN A CA 1
ATOM 704 C C . ASN A 1 84 ? -5.596 -5.066 -0.189 1.00 98.38 84 ASN A C 1
ATOM 706 O O . ASN A 1 84 ? -5.808 -5.308 -1.372 1.00 98.38 84 ASN A O 1
ATOM 710 N N . ASN A 1 85 ? -4.452 -5.425 0.405 1.00 98.06 85 ASN A N 1
ATOM 711 C CA . ASN A 1 85 ? -3.404 -6.162 -0.309 1.00 98.06 85 ASN A CA 1
ATOM 712 C C . ASN A 1 85 ? -3.901 -7.551 -0.747 1.00 98.06 85 ASN A C 1
ATOM 714 O O . ASN A 1 85 ? -3.735 -7.950 -1.895 1.00 98.06 85 ASN A O 1
ATOM 718 N N . SER A 1 86 ? -4.602 -8.263 0.140 1.00 97.31 86 SER A N 1
ATOM 719 C CA . SER A 1 86 ? -5.220 -9.551 -0.192 1.00 97.31 86 SER A CA 1
ATOM 720 C C . SER A 1 86 ? -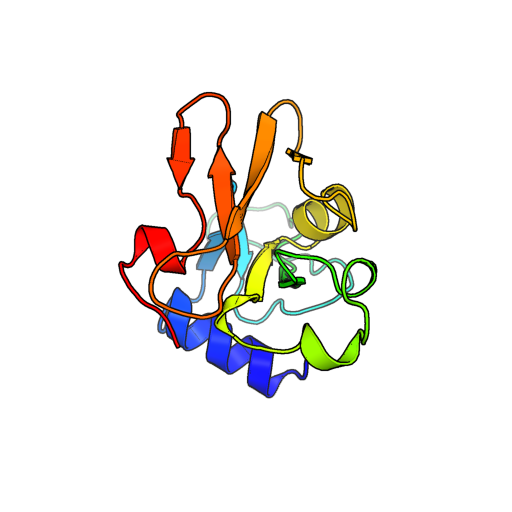6.287 -9.440 -1.283 1.00 97.31 86 SER A C 1
ATOM 722 O O . SER A 1 86 ? -6.427 -10.370 -2.070 1.00 97.31 86 SER A O 1
ATOM 724 N N . GLU A 1 87 ? -7.064 -8.357 -1.302 1.00 98.00 87 GLU A N 1
ATOM 725 C CA . GLU A 1 87 ? -8.108 -8.117 -2.299 1.00 98.00 87 GLU A CA 1
ATOM 726 C C . GLU A 1 87 ? -7.513 -7.741 -3.661 1.00 98.00 87 GLU A C 1
ATOM 728 O O . GLU A 1 87 ? -7.939 -8.271 -4.689 1.00 98.00 87 GLU A O 1
ATOM 733 N N . LYS A 1 88 ? -6.473 -6.896 -3.674 1.00 97.69 88 LYS A N 1
ATOM 734 C CA . LYS A 1 88 ? -5.684 -6.608 -4.876 1.00 97.69 88 LYS A CA 1
ATOM 735 C C . LYS A 1 88 ? -5.090 -7.895 -5.451 1.00 97.69 88 LYS A C 1
ATOM 737 O O . LYS A 1 88 ? -5.244 -8.147 -6.646 1.00 97.69 88 LYS A O 1
ATOM 742 N N . GLY A 1 89 ? -4.417 -8.690 -4.617 1.00 96.19 89 GLY A N 1
ATOM 743 C CA . GLY A 1 89 ? -3.680 -9.879 -5.036 1.00 96.19 89 GLY A CA 1
ATOM 744 C C . GLY A 1 89 ? -2.676 -9.577 -6.156 1.00 96.19 89 GLY A C 1
ATOM 745 O O . GLY A 1 89 ? -2.031 -8.526 -6.178 1.00 96.19 89 GLY A O 1
ATOM 746 N N . ASP A 1 90 ? -2.606 -10.486 -7.127 1.00 96.69 90 ASP A N 1
ATOM 747 C CA . ASP A 1 90 ? -1.756 -10.356 -8.318 1.00 96.69 90 ASP A CA 1
ATOM 748 C C . ASP A 1 90 ? -2.484 -9.696 -9.508 1.00 96.69 90 ASP A C 1
ATOM 750 O O . ASP A 1 90 ? -2.014 -9.755 -10.644 1.00 96.69 90 ASP A O 1
ATOM 754 N N . ASN A 1 91 ? -3.639 -9.058 -9.279 1.00 96.94 91 ASN A N 1
ATOM 755 C CA . ASN A 1 91 ? -4.395 -8.413 -10.352 1.00 96.94 91 ASN A CA 1
ATOM 756 C C . ASN A 1 91 ? -3.616 -7.212 -10.912 1.00 96.94 91 ASN A C 1
ATOM 758 O O . ASN A 1 91 ? -3.448 -6.179 -10.260 1.00 96.94 91 ASN A O 1
ATOM 762 N N . TYR A 1 92 ? -3.146 -7.352 -12.150 1.00 96.50 92 TYR A N 1
ATOM 763 C CA . TYR A 1 92 ? -2.323 -6.372 -12.847 1.00 96.50 92 TYR A CA 1
ATOM 764 C C . TYR A 1 92 ? -2.675 -6.346 -14.348 1.00 96.50 92 TYR A C 1
ATOM 766 O O . TYR A 1 92 ? -2.995 -7.386 -14.921 1.00 96.50 92 TYR A O 1
ATOM 774 N N . PRO A 1 93 ? -2.647 -5.176 -15.018 1.00 97.25 93 PRO A N 1
ATOM 775 C CA . PRO A 1 93 ? -2.397 -3.848 -14.458 1.00 97.25 93 PRO A CA 1
ATOM 776 C C . PRO A 1 93 ? -3.651 -3.188 -13.871 1.00 97.25 93 PRO A C 1
ATOM 778 O O . PRO A 1 93 ? -3.558 -2.068 -13.383 1.00 97.25 93 PRO A O 1
ATOM 781 N N . HIS A 1 94 ? -4.814 -3.841 -13.914 1.00 98.25 94 HIS A N 1
ATOM 782 C CA . HIS A 1 94 ? -6.081 -3.308 -13.405 1.00 98.25 94 HIS A CA 1
ATOM 783 C C . HIS A 1 94 ? -6.584 -4.151 -12.238 1.00 98.25 94 HIS A C 1
ATOM 785 O O . HIS A 1 94 ? -6.536 -5.376 -12.302 1.00 98.25 94 HIS A O 1
ATOM 791 N N . PHE A 1 95 ? -7.105 -3.495 -11.204 1.00 98.25 95 PHE A N 1
ATOM 792 C CA . PHE A 1 95 ? -7.645 -4.162 -10.023 1.00 98.25 95 PHE A CA 1
ATOM 793 C C . PHE A 1 95 ? -8.732 -3.315 -9.351 1.00 98.25 95 PHE A C 1
ATOM 795 O O . PHE A 1 95 ? -8.950 -2.150 -9.708 1.00 98.25 95 PHE A O 1
ATOM 802 N N . SER A 1 96 ? -9.404 -3.910 -8.369 1.00 98.25 96 SER A N 1
ATOM 803 C CA . SER A 1 96 ? -10.449 -3.266 -7.577 1.00 98.25 96 SER A CA 1
ATOM 804 C C . SER A 1 96 ? -10.203 -3.438 -6.085 1.00 98.25 96 SER A C 1
ATOM 806 O O . SER A 1 96 ? -9.620 -4.435 -5.677 1.00 98.25 96 SER A O 1
ATOM 808 N N . ILE A 1 97 ? -10.631 -2.438 -5.311 1.00 97.94 97 ILE A N 1
ATOM 809 C CA . ILE A 1 97 ? -10.732 -2.480 -3.846 1.00 97.94 97 ILE A CA 1
ATOM 810 C C . ILE A 1 97 ? -12.124 -1.956 -3.489 1.00 97.94 97 ILE A C 1
ATOM 812 O O . ILE A 1 97 ? -12.444 -0.791 -3.769 1.00 97.94 97 ILE A O 1
ATOM 816 N N . GLY A 1 98 ? -12.974 -2.820 -2.941 1.00 96.06 98 GLY A N 1
ATOM 817 C CA . GLY A 1 98 ? -14.420 -2.640 -2.940 1.00 96.06 98 GLY A CA 1
ATOM 818 C C . GLY A 1 98 ? -14.940 -2.359 -4.355 1.00 96.06 98 GLY A C 1
ATOM 819 O O . GLY A 1 98 ? -14.517 -2.967 -5.335 1.00 96.06 98 GLY A O 1
ATOM 820 N N . ASP A 1 99 ? -15.807 -1.356 -4.482 1.00 96.69 99 ASP A N 1
ATOM 821 C CA . ASP A 1 99 ? -16.394 -0.966 -5.774 1.00 96.69 99 ASP A CA 1
ATOM 822 C C . ASP A 1 99 ? -15.504 -0.024 -6.609 1.00 96.69 99 ASP A C 1
ATOM 824 O O . ASP A 1 99 ? -15.876 0.396 -7.711 1.00 96.69 99 ASP A O 1
ATOM 828 N N . LYS A 1 100 ? -14.328 0.364 -6.099 1.00 97.88 100 LYS A N 1
ATOM 829 C CA . LYS A 1 100 ? -13.437 1.314 -6.778 1.00 97.88 100 LYS A CA 1
ATOM 830 C C . LYS A 1 100 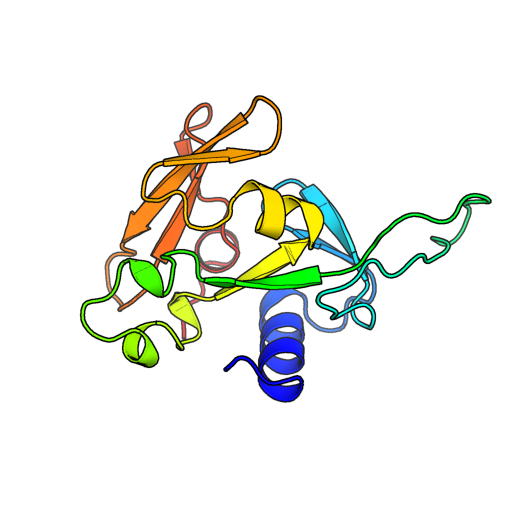? -12.461 0.592 -7.696 1.00 97.88 100 LYS A C 1
ATOM 832 O O . LYS A 1 100 ? -11.986 -0.499 -7.393 1.00 97.88 100 LYS A O 1
ATOM 837 N N . LYS A 1 101 ? -12.149 1.224 -8.828 1.00 98.31 101 LYS A N 1
ATOM 838 C CA . LYS A 1 101 ? -11.240 0.695 -9.853 1.00 98.31 101 LYS A CA 1
ATOM 839 C C . LYS A 1 101 ? -9.930 1.463 -9.865 1.00 98.31 101 LYS A C 1
ATOM 841 O O . LYS A 1 101 ? -9.918 2.698 -9.853 1.00 98.31 101 LYS A O 1
ATOM 846 N N . TYR A 1 102 ? -8.843 0.718 -9.980 1.00 98.62 102 TYR A N 1
ATOM 847 C CA . TYR A 1 102 ? -7.485 1.232 -9.986 1.00 98.62 102 TYR A CA 1
ATOM 848 C C . TYR A 1 102 ? -6.704 0.639 -11.151 1.00 98.62 102 TYR A C 1
ATOM 850 O O . TYR A 1 102 ? -7.040 -0.424 -11.682 1.00 98.62 102 TYR A O 1
ATOM 858 N N . LYS A 1 103 ? -5.646 1.339 -11.551 1.00 98.25 103 LYS A N 1
ATOM 859 C CA . LYS A 1 103 ? -4.652 0.794 -12.472 1.00 98.25 103 LYS A CA 1
ATOM 860 C C . LYS A 1 103 ? -3.241 1.090 -11.988 1.00 98.25 103 LYS A C 1
ATOM 862 O O . LYS A 1 103 ? -2.987 2.127 -11.371 1.00 98.25 103 LYS A O 1
ATOM 867 N N . VAL A 1 104 ? -2.333 0.179 -12.293 1.00 98.12 104 VAL A N 1
ATOM 868 C CA . VAL A 1 104 ? -0.898 0.351 -12.106 1.00 98.12 104 VAL A CA 1
ATOM 869 C C . VAL A 1 104 ? -0.325 1.082 -13.317 1.00 98.12 104 VAL A C 1
ATOM 871 O O . VAL A 1 104 ? -0.738 0.850 -14.453 1.00 98.12 104 VAL A O 1
ATOM 874 N N . PHE A 1 105 ? 0.622 1.985 -13.082 1.00 96.75 105 PHE A N 1
ATOM 875 C CA . PHE A 1 105 ? 1.364 2.670 -14.137 1.00 96.75 105 PHE A CA 1
ATOM 876 C C . PHE A 1 105 ? 2.863 2.677 -13.826 1.00 96.75 105 PHE A C 1
ATOM 878 O O . PHE A 1 105 ? 3.261 2.722 -12.663 1.00 96.75 105 PHE A O 1
ATOM 885 N N . SER A 1 106 ? 3.698 2.663 -14.868 1.00 95.38 106 SER A N 1
ATOM 886 C CA . SER A 1 106 ? 5.141 2.884 -14.722 1.00 95.38 106 SER A CA 1
ATOM 887 C C . SER A 1 106 ? 5.407 4.355 -14.420 1.00 95.38 106 SER A C 1
ATOM 889 O O . SER A 1 106 ? 4.894 5.238 -15.113 1.00 95.38 106 SER A O 1
ATOM 891 N N . GLN A 1 107 ? 6.230 4.638 -13.417 1.00 90.81 107 GLN A N 1
ATOM 892 C CA . GLN A 1 107 ? 6.654 6.003 -13.121 1.00 90.81 107 GLN A CA 1
ATOM 893 C C . GLN A 1 107 ? 7.746 6.442 -14.105 1.00 90.81 107 GLN A C 1
ATOM 895 O O . GLN A 1 107 ? 8.646 5.682 -14.444 1.00 90.81 107 GLN A O 1
ATOM 900 N N . SER A 1 108 ? 7.620 7.659 -14.633 1.00 82.81 108 SER A N 1
ATOM 901 C CA . SER A 1 108 ? 8.574 8.237 -15.583 1.00 82.81 108 SER A CA 1
ATOM 902 C C . SER A 1 108 ? 9.736 8.901 -14.845 1.00 82.81 108 SER A C 1
ATOM 904 O O . SER A 1 108 ? 9.496 9.660 -13.907 1.00 82.81 108 SER A O 1
ATOM 906 N N . GLY A 1 109 ? 10.968 8.691 -15.313 1.00 82.25 109 GLY A N 1
ATOM 907 C CA . GLY A 1 109 ? 12.177 9.326 -14.768 1.00 82.25 109 GLY A CA 1
ATOM 908 C C . GLY A 1 109 ? 12.961 8.467 -13.773 1.00 82.25 109 GLY A C 1
ATOM 909 O O . GLY A 1 109 ? 14.107 8.788 -13.482 1.00 82.25 109 GLY A O 1
ATOM 910 N N . TYR A 1 110 ? 12.385 7.362 -13.299 1.00 85.44 110 TYR A N 1
ATOM 911 C CA . TYR A 1 110 ? 13.067 6.347 -12.495 1.00 85.44 110 TYR A CA 1
ATOM 912 C C . TYR A 1 110 ? 12.358 4.997 -12.629 1.00 85.44 110 TYR A C 1
ATOM 914 O O . TYR A 1 110 ? 11.224 4.915 -13.097 1.00 85.44 110 TYR A O 1
ATOM 922 N N . TYR A 1 111 ? 13.033 3.927 -12.218 1.00 90.06 111 TYR A N 1
ATOM 923 C CA . TYR A 1 111 ? 12.466 2.584 -12.211 1.00 90.06 111 TYR A CA 1
ATOM 924 C C . TYR A 1 111 ? 11.495 2.437 -11.030 1.00 90.06 111 TYR A C 1
ATOM 926 O O . TYR A 1 111 ? 11.929 2.391 -9.878 1.00 90.06 111 TYR A O 1
ATOM 934 N N . GLY A 1 112 ? 10.185 2.421 -11.301 1.00 95.00 112 GLY A N 1
ATOM 935 C CA . GLY A 1 112 ? 9.141 2.431 -10.275 1.00 95.00 112 GLY A CA 1
ATOM 936 C C . GLY A 1 112 ? 7.730 2.223 -10.812 1.00 95.00 112 GLY A C 1
ATOM 937 O O . GLY A 1 112 ? 7.462 2.441 -11.996 1.00 95.00 112 GLY A O 1
ATOM 938 N N . TYR A 1 113 ? 6.817 1.837 -9.922 1.00 97.44 113 TYR A N 1
ATOM 939 C CA . TYR A 1 113 ? 5.401 1.651 -10.233 1.00 97.44 113 TYR A CA 1
ATOM 940 C C . TYR A 1 113 ? 4.535 2.466 -9.276 1.00 97.44 113 TYR A C 1
ATOM 942 O O . TYR A 1 113 ? 4.856 2.629 -8.101 1.00 97.44 113 TYR A O 1
ATOM 950 N N . GLY A 1 114 ? 3.426 2.988 -9.788 1.00 97.25 114 GLY A N 1
ATOM 951 C CA . GLY A 1 114 ? 2.444 3.741 -9.015 1.00 97.25 114 GLY A CA 1
ATOM 952 C C . GLY A 1 114 ? 1.027 3.237 -9.251 1.00 97.25 114 GLY A C 1
ATOM 953 O O . GLY A 1 114 ? 0.774 2.444 -10.158 1.00 97.25 114 GLY A O 1
ATOM 954 N N . ILE A 1 115 ? 0.095 3.735 -8.443 1.00 98.31 115 ILE A N 1
ATOM 955 C CA . ILE A 1 115 ? -1.328 3.385 -8.501 1.00 98.31 115 ILE A CA 1
ATOM 956 C C . ILE A 1 115 ? -2.120 4.655 -8.795 1.00 98.31 115 ILE A C 1
ATOM 958 O O . ILE A 1 115 ? -1.901 5.696 -8.171 1.00 98.31 115 ILE A O 1
ATOM 962 N N . ILE A 1 116 ? -3.057 4.579 -9.734 1.00 98.31 116 ILE A N 1
ATOM 963 C CA . ILE A 1 116 ? -3.965 5.677 -10.072 1.00 98.31 116 ILE A CA 1
ATOM 964 C C . ILE A 1 116 ? -5.418 5.220 -9.927 1.00 98.31 116 ILE A C 1
ATOM 966 O O . ILE A 1 116 ? -5.801 4.139 -10.379 1.00 98.31 116 ILE A O 1
ATOM 970 N N . ASP A 1 117 ? -6.220 6.055 -9.274 1.00 98.19 117 ASP A N 1
ATOM 971 C CA . ASP A 1 117 ? -7.671 5.902 -9.197 1.00 98.19 117 ASP A CA 1
ATOM 972 C C . ASP A 1 117 ? -8.268 6.217 -10.573 1.00 98.19 117 ASP A C 1
ATOM 974 O O . ASP A 1 117 ? -8.079 7.314 -11.103 1.00 98.19 117 ASP A O 1
ATOM 978 N N . VAL A 1 118 ? -8.966 5.248 -11.168 1.00 98.12 118 VAL A N 1
ATOM 979 C CA . VAL A 1 118 ? -9.484 5.363 -12.541 1.00 98.12 118 VAL A CA 1
ATOM 980 C C . VAL A 1 118 ? -10.577 6.425 -12.645 1.00 98.12 118 VAL A C 1
ATOM 982 O O . VAL A 1 118 ? -10.666 7.104 -13.663 1.00 98.12 118 VAL A O 1
ATOM 985 N N . SER A 1 119 ? -11.389 6.595 -11.600 1.00 97.50 119 SER A N 1
ATOM 986 C CA . SER A 1 119 ? -12.518 7.530 -11.609 1.00 97.50 119 SER A CA 1
ATOM 987 C C . SER A 1 119 ? -12.070 8.986 -11.500 1.00 97.50 119 SER A C 1
ATOM 989 O O . SER A 1 119 ? -12.614 9.860 -12.169 1.00 97.50 119 SER A O 1
ATOM 991 N N . THR A 1 120 ? -11.055 9.251 -10.676 1.00 97.31 120 THR A N 1
ATOM 992 C CA . THR A 1 120 ? -10.563 10.615 -10.428 1.00 97.31 120 THR A CA 1
ATOM 993 C C . THR A 1 120 ? -9.316 10.962 -11.232 1.00 97.31 120 THR A C 1
ATOM 995 O O . THR A 1 120 ? -8.896 12.119 -11.232 1.00 97.31 120 THR A O 1
ATOM 998 N N . ASN A 1 121 ? -8.700 9.974 -11.886 1.00 96.88 121 ASN A N 1
ATOM 999 C CA . ASN A 1 121 ? -7.404 10.081 -12.554 1.00 96.88 121 ASN A CA 1
ATOM 1000 C C . ASN A 1 121 ? -6.291 10.624 -11.629 1.00 96.88 121 ASN A C 1
ATOM 1002 O O . ASN A 1 121 ? -5.328 11.244 -12.083 1.00 96.88 121 ASN A O 1
ATOM 1006 N N . LYS A 1 122 ? -6.421 10.418 -10.310 1.00 97.44 122 LYS A N 1
ATOM 1007 C CA . LYS A 1 122 ? -5.444 10.862 -9.306 1.00 97.44 122 LYS A CA 1
ATOM 1008 C C . LYS A 1 122 ? -4.482 9.736 -8.963 1.00 97.44 122 LYS A C 1
ATOM 1010 O O . LYS A 1 122 ? -4.907 8.617 -8.682 1.00 97.44 122 LYS A O 1
ATOM 1015 N N . LYS A 1 123 ? -3.184 10.045 -8.952 1.00 97.00 123 LYS A N 1
ATOM 1016 C CA . LYS A 1 123 ? -2.143 9.138 -8.452 1.00 97.00 123 LYS A CA 1
ATOM 1017 C C . LYS A 1 123 ? -2.252 9.066 -6.930 1.00 97.00 123 LYS A C 1
ATOM 1019 O O . LYS A 1 123 ? -2.274 10.109 -6.273 1.00 97.00 123 LYS A O 1
ATOM 1024 N N . ILE A 1 124 ? -2.370 7.862 -6.381 1.00 97.12 124 ILE A N 1
ATOM 1025 C CA . ILE A 1 124 ? -2.679 7.656 -4.959 1.00 97.12 124 ILE A CA 1
ATOM 1026 C C . ILE A 1 124 ? -1.563 6.985 -4.163 1.00 97.12 124 ILE A C 1
ATOM 1028 O O . ILE A 1 124 ? -1.612 7.052 -2.932 1.00 97.12 124 ILE A O 1
ATOM 1032 N N . ASP A 1 125 ? -0.582 6.395 -4.848 1.00 96.06 125 ASP A N 1
ATOM 1033 C CA . ASP A 1 125 ? 0.612 5.810 -4.240 1.00 96.06 125 ASP A CA 1
ATOM 1034 C C . ASP A 1 125 ? 1.432 6.863 -3.483 1.00 96.06 125 ASP A C 1
ATOM 1036 O O . ASP A 1 125 ? 1.401 8.062 -3.800 1.00 96.06 125 ASP A O 1
ATOM 1040 N N . TRP A 1 126 ? 2.178 6.422 -2.470 1.00 94.12 126 TRP A N 1
ATOM 1041 C CA . TRP A 1 126 ? 2.894 7.352 -1.600 1.00 94.12 126 TRP A CA 1
ATOM 1042 C C . TRP A 1 126 ? 3.958 8.177 -2.338 1.00 94.12 126 TRP A C 1
ATOM 1044 O O . TRP A 1 126 ? 4.151 9.347 -2.002 1.00 94.12 126 TRP A O 1
ATOM 1054 N N . LYS A 1 127 ? 4.608 7.604 -3.361 1.00 93.94 127 LYS A N 1
ATOM 1055 C CA . LYS A 1 127 ? 5.681 8.248 -4.143 1.00 93.94 127 LYS A CA 1
ATOM 1056 C C . LYS A 1 127 ? 5.119 9.459 -4.870 1.00 93.94 127 LYS A C 1
ATOM 1058 O O . LYS A 1 127 ? 5.609 10.578 -4.713 1.00 93.94 127 LYS A O 1
ATOM 1063 N N . SER A 1 128 ? 4.004 9.253 -5.566 1.00 92.88 128 SER A N 1
ATOM 1064 C CA . SER A 1 128 ? 3.273 10.307 -6.262 1.00 92.88 128 SER A CA 1
ATOM 1065 C C . SER A 1 128 ? 2.698 11.353 -5.308 1.00 92.88 128 SER A C 1
ATOM 1067 O O . SER A 1 128 ? 2.796 12.544 -5.594 1.00 92.88 128 SER A O 1
ATOM 1069 N N . LYS A 1 129 ? 2.123 10.944 -4.166 1.00 91.75 129 LYS A N 1
ATOM 1070 C CA . LYS A 1 129 ? 1.562 11.884 -3.177 1.00 91.75 129 LYS A CA 1
ATOM 1071 C C . LYS A 1 129 ? 2.621 12.762 -2.512 1.00 91.75 129 LYS A C 1
ATOM 1073 O O . LYS A 1 129 ? 2.312 13.891 -2.143 1.00 91.75 129 LYS A O 1
ATOM 1078 N N . GLN A 1 130 ? 3.836 12.250 -2.331 1.00 92.25 130 GLN A N 1
ATOM 1079 C CA . GLN A 1 130 ? 4.918 12.966 -1.647 1.00 92.25 130 GLN A CA 1
ATOM 1080 C C . GLN A 1 130 ? 5.927 13.616 -2.596 1.00 92.25 130 GLN A C 1
ATOM 1082 O O . GLN A 1 130 ? 6.791 14.351 -2.125 1.00 92.25 130 GLN A O 1
ATOM 1087 N N . GLY A 1 131 ? 5.855 13.339 -3.901 1.00 89.94 131 GLY A N 1
ATOM 1088 C CA . GLY A 1 131 ? 6.873 13.773 -4.858 1.00 89.94 131 GLY A CA 1
ATOM 1089 C C . GLY A 1 131 ? 8.250 13.160 -4.579 1.00 89.94 131 GLY A C 1
ATOM 1090 O O . GLY A 1 131 ? 9.265 13.817 -4.793 1.00 89.94 131 GLY A O 1
ATOM 1091 N N . LYS A 1 132 ? 8.290 11.926 -4.063 1.00 88.44 132 LYS A N 1
ATOM 1092 C CA . LYS A 1 132 ? 9.517 11.216 -3.669 1.00 88.44 132 LYS A CA 1
ATOM 1093 C C . LYS A 1 132 ? 9.712 9.944 -4.486 1.00 88.44 132 LYS A C 1
ATOM 1095 O O . LYS A 1 132 ? 8.754 9.396 -5.019 1.00 88.44 132 LYS A O 1
ATOM 1100 N N . HIS A 1 133 ? 10.951 9.480 -4.537 1.00 87.06 133 HIS A N 1
ATOM 1101 C CA . HIS A 1 133 ? 11.371 8.191 -5.079 1.00 87.06 133 HIS A CA 1
ATOM 1102 C C . HIS A 1 133 ? 12.634 7.732 -4.340 1.00 87.06 133 HIS A C 1
ATOM 1104 O O . HIS A 1 133 ? 13.261 8.537 -3.645 1.00 87.06 133 HIS A O 1
ATOM 1110 N N . TYR A 1 134 ? 12.962 6.450 -4.466 1.00 87.75 134 TYR A N 1
ATOM 1111 C CA . TYR A 1 134 ? 14.249 5.877 -4.071 1.00 87.75 134 TYR A CA 1
ATOM 1112 C C . TYR A 1 134 ? 15.223 5.829 -5.241 1.00 87.75 134 TYR A C 1
ATOM 1114 O O . TYR A 1 134 ? 14.744 5.688 -6.392 1.00 87.75 134 TYR A O 1
#

Secondary structure (DSSP, 8-state):
---HHHHHHHHHHHHTT-SEEE-TTS-EEEGGG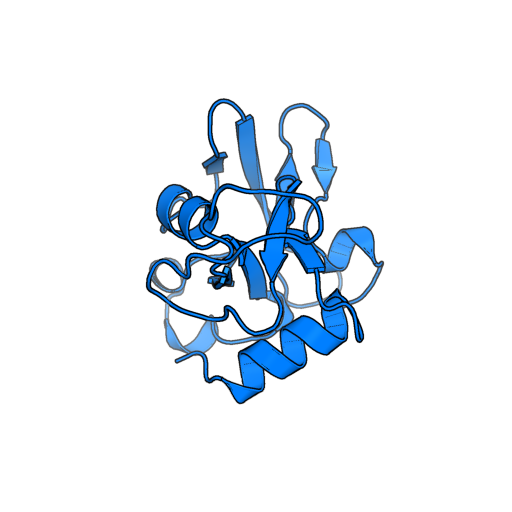B-SS--EEEPTT-SSEEE--EEEEESS-GGGSSSGGGG-SGGGEEEEEHHHHHHHTT--SEEEETTEEEEEEEPSSSS-EEEEETTTTEE-SHHHHHT---

Organism: NCBI:txid2725268

Sequence (134 aa):
MITKEMAEKLWKDVFGNKEWAQDCFGVWMHRDAWSNTAVMLLRPGQTKKYDYSWNVDHIRPKSDFNNPLEADFFNNFEPMQRGNNSEKGDNYPHFSIGDKKYKVFSQSGYYGYGIIDVSTNKKIDWKSKQGKHY

Foldseek 3Di:
DQDPVNLLVLCCVQPNPDQWDAFLVGHIAGSVQADLDFDWDDDPPDDGTDGRYWYWAQLQQLVPDPHSVVSPDSLRTTTHRNLQSVQQDNDPQWGDDPPWIKGKDADPPDGHIWIAGPVVRDTRGSCRVPVHDD

pLDDT: mean 95.12, std 3.94, range [80.38, 98.62]

Radius of gyration: 14.48 Å; chains: 1; bounding box: 31×27×38 Å